Protein AF-A0A967WG46-F1 (afdb_monomer)

Radius of gyration: 22.19 Å; Cα contacts (8 Å, |Δi|>4): 226; chains: 1; bounding box: 50×37×57 Å

pLDDT: mean 77.71, std 12.83, range [31.06, 91.94]

Structure (mmCIF, N/CA/C/O backbone):
data_AF-A0A967WG46-F1
#
_entry.id   AF-A0A967WG46-F1
#
loop_
_atom_site.group_PDB
_atom_site.id
_atom_site.type_symbol
_atom_site.label_atom_id
_atom_site.label_alt_id
_atom_site.label_comp_id
_atom_site.label_asym_id
_atom_site.label_entity_id
_atom_site.label_seq_id
_atom_site.pdbx_PDB_ins_code
_atom_site.Cartn_x
_atom_site.Cartn_y
_atom_site.Cartn_z
_atom_site.occupancy
_atom_site.B_iso_or_equiv
_atom_site.auth_seq_id
_atom_site.auth_comp_id
_atom_site.auth_asym_id
_atom_site.auth_atom_id
_atom_site.pdbx_PDB_model_num
ATOM 1 N N . MET A 1 1 ? -34.207 -9.636 6.231 1.00 54.94 1 MET A N 1
ATOM 2 C CA . MET A 1 1 ? -34.612 -8.439 7.000 1.00 54.94 1 MET A CA 1
ATOM 3 C C . MET A 1 1 ? -34.513 -8.616 8.523 1.00 54.94 1 MET A C 1
ATOM 5 O O . MET A 1 1 ? -34.525 -7.607 9.200 1.00 54.94 1 MET A O 1
ATOM 9 N N . ALA A 1 2 ? -34.364 -9.830 9.085 1.00 65.62 2 ALA A N 1
ATOM 10 C CA . ALA A 1 2 ? -34.300 -10.024 10.549 1.00 65.62 2 ALA A CA 1
ATOM 11 C C . ALA A 1 2 ? -33.148 -9.261 11.241 1.00 65.62 2 ALA A C 1
ATOM 13 O O . ALA A 1 2 ? -33.369 -8.609 12.250 1.00 65.62 2 ALA A O 1
ATOM 14 N N . GLN A 1 3 ? -31.959 -9.240 10.628 1.00 69.81 3 GLN A N 1
ATOM 15 C CA . GLN A 1 3 ? -30.777 -8.577 11.194 1.00 69.81 3 GLN A CA 1
ATOM 16 C C . GLN A 1 3 ? -30.963 -7.071 11.452 1.00 69.81 3 GLN A C 1
ATOM 18 O O . GLN A 1 3 ? -30.444 -6.551 12.432 1.00 69.81 3 GLN A O 1
ATOM 23 N N . GLU A 1 4 ? -31.707 -6.371 10.593 1.00 76.75 4 GLU A N 1
ATOM 24 C CA . GLU A 1 4 ? -31.990 -4.940 10.760 1.00 76.75 4 GLU A CA 1
ATOM 25 C C . GLU A 1 4 ? -32.951 -4.692 11.932 1.00 76.75 4 GLU A C 1
ATOM 27 O O . GLU A 1 4 ? -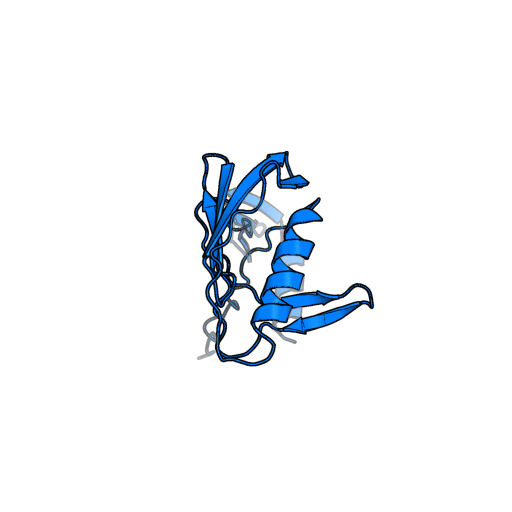32.725 -3.794 12.739 1.00 76.75 4 GLU A O 1
ATOM 32 N N . GLY A 1 5 ? -33.987 -5.528 12.068 1.00 78.25 5 GLY A N 1
ATOM 33 C CA . GLY A 1 5 ? -34.944 -5.443 13.173 1.00 78.25 5 GLY A CA 1
ATOM 34 C C . GLY A 1 5 ? -34.303 -5.737 14.529 1.00 78.25 5 GLY A C 1
ATOM 35 O O . GLY A 1 5 ? -34.511 -4.983 15.477 1.00 78.25 5 GLY A O 1
ATOM 36 N N . ASP A 1 6 ? -33.474 -6.779 14.601 1.00 80.25 6 ASP A N 1
ATOM 37 C CA . ASP A 1 6 ? -32.770 -7.168 15.827 1.00 80.25 6 ASP A CA 1
ATOM 38 C C . ASP A 1 6 ? -31.737 -6.108 16.246 1.00 80.25 6 ASP A C 1
ATOM 40 O O . ASP A 1 6 ? -31.612 -5.791 17.429 1.00 80.25 6 ASP A O 1
ATOM 44 N N . TYR A 1 7 ? -31.045 -5.498 15.277 1.00 78.44 7 TYR A N 1
ATOM 45 C CA . TYR A 1 7 ? -30.107 -4.399 15.517 1.00 78.44 7 TYR A CA 1
ATOM 46 C C . TYR A 1 7 ? -30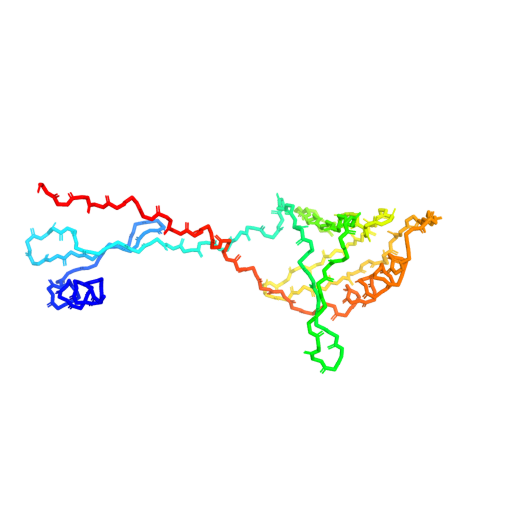.797 -3.155 16.089 1.00 78.44 7 TYR A C 1
ATOM 48 O O . TYR A 1 7 ? -30.339 -2.592 17.085 1.00 78.44 7 TYR A O 1
ATOM 56 N N . LEU A 1 8 ? -31.914 -2.732 15.489 1.00 83.31 8 LEU A N 1
ATOM 57 C CA . LEU A 1 8 ? -32.673 -1.571 15.960 1.00 83.31 8 LEU A CA 1
ATOM 58 C C . LEU A 1 8 ? -33.315 -1.828 17.331 1.00 83.31 8 LEU A C 1
ATOM 60 O O . LEU A 1 8 ? -33.334 -0.930 18.174 1.00 83.31 8 LEU A O 1
ATOM 64 N N . ALA A 1 9 ? -33.789 -3.052 17.582 1.00 81.19 9 ALA A N 1
ATOM 65 C CA . ALA A 1 9 ? -34.301 -3.454 18.889 1.00 81.19 9 ALA A CA 1
ATOM 66 C C . ALA A 1 9 ? -33.199 -3.404 19.959 1.00 81.19 9 ALA A C 1
ATOM 68 O O . ALA A 1 9 ? -33.402 -2.793 21.008 1.00 81.19 9 ALA A O 1
ATOM 69 N N . ALA A 1 10 ? -32.017 -3.953 19.669 1.00 80.44 10 ALA A N 1
ATOM 70 C CA . ALA A 1 10 ? -30.873 -3.907 20.576 1.00 80.44 10 ALA A CA 1
ATOM 71 C C . ALA A 1 10 ? -30.416 -2.463 20.858 1.00 80.44 10 ALA A C 1
ATOM 73 O O . ALA A 1 10 ? -30.224 -2.094 22.014 1.00 80.44 10 ALA A O 1
ATOM 74 N N . LEU A 1 11 ? -30.336 -1.602 19.838 1.00 82.44 11 LEU A N 1
ATOM 75 C CA . LEU A 1 11 ? -30.042 -0.175 20.026 1.00 82.44 11 LEU A CA 1
ATOM 76 C C . LEU A 1 11 ? -31.066 0.527 20.922 1.00 82.44 11 LEU A C 1
ATOM 78 O O . LEU A 1 11 ? -30.691 1.358 21.742 1.00 82.44 11 LEU A O 1
ATOM 82 N N . SER A 1 12 ? -32.352 0.196 20.788 1.00 82.44 12 SER A N 1
ATOM 83 C CA . SER A 1 12 ? -33.403 0.805 21.611 1.00 82.44 12 SER A CA 1
ATOM 84 C C . SER A 1 12 ? -33.325 0.412 23.091 1.00 82.44 12 SER A C 1
ATOM 86 O O . SER A 1 12 ? -33.782 1.167 23.946 1.00 82.44 12 SER A O 1
ATOM 88 N N . SER A 1 13 ? -32.724 -0.742 23.400 1.00 81.94 13 SER A N 1
ATOM 89 C CA . SER A 1 13 ? -32.488 -1.222 24.767 1.00 81.94 13 SER A CA 1
ATOM 90 C C . SER A 1 13 ? -31.128 -0.827 25.352 1.00 81.94 13 SER A C 1
ATOM 92 O O . SER A 1 13 ? -30.849 -1.171 26.499 1.00 81.94 13 SER A O 1
ATOM 94 N N . ALA A 1 14 ? -30.285 -0.125 24.589 1.00 84.31 14 ALA A N 1
ATOM 95 C CA . ALA A 1 14 ? -28.959 0.297 25.027 1.00 84.31 14 ALA A CA 1
ATOM 96 C C . ALA A 1 14 ? -29.043 1.265 26.217 1.00 84.31 14 ALA A C 1
ATOM 98 O O . ALA A 1 14 ? -29.689 2.310 26.133 1.00 84.31 14 ALA A O 1
ATOM 99 N N . ALA A 1 15 ? -28.364 0.928 27.313 1.00 83.69 15 ALA A N 1
ATOM 100 C CA . ALA A 1 15 ? -28.317 1.736 28.531 1.00 83.69 15 ALA A CA 1
ATOM 101 C C . ALA A 1 15 ? -26.896 2.211 28.869 1.00 83.69 15 ALA A C 1
ATOM 103 O O . ALA A 1 15 ? -26.726 3.345 29.321 1.00 83.69 15 ALA A O 1
ATOM 104 N N . SER A 1 16 ? -25.879 1.384 28.620 1.00 82.12 16 SER A N 1
ATOM 105 C CA . SER A 1 16 ? -24.465 1.716 28.831 1.00 82.12 16 SER A CA 1
ATOM 106 C C . SER A 1 16 ? -23.592 1.242 27.672 1.00 82.12 16 SER A C 1
ATOM 108 O O . SER A 1 16 ? -23.977 0.382 26.879 1.00 82.12 16 SER A O 1
ATOM 110 N N . TYR A 1 17 ? -22.404 1.838 27.566 1.00 81.38 17 TYR A N 1
ATOM 111 C CA . TYR A 1 17 ? -21.359 1.395 26.653 1.00 81.38 17 TYR A CA 1
ATOM 112 C C . TYR A 1 17 ? -20.033 1.243 27.400 1.00 81.38 17 TYR A C 1
ATOM 114 O O . TYR A 1 17 ? -19.716 2.026 28.299 1.00 81.38 17 TYR A O 1
ATOM 122 N N . LEU A 1 18 ? -19.251 0.249 26.995 1.00 82.38 18 LEU A N 1
ATOM 123 C CA . LEU A 1 18 ? -17.911 -0.041 27.489 1.00 82.38 18 LEU A CA 1
ATOM 124 C C . LEU A 1 18 ? -16.957 -0.109 26.299 1.00 82.38 18 LEU A C 1
ATOM 126 O O . LEU A 1 18 ? -17.241 -0.751 25.289 1.00 82.38 18 LEU A O 1
ATOM 130 N N . VAL A 1 19 ? -15.820 0.570 26.419 1.00 80.44 19 VAL A N 1
ATOM 131 C CA . VAL A 1 19 ? -14.737 0.503 25.433 1.00 80.44 19 VAL A CA 1
ATOM 132 C C . VAL A 1 19 ? -13.603 -0.296 26.057 1.00 80.44 19 VAL A C 1
ATOM 134 O O . VAL A 1 19 ? -13.022 0.137 27.053 1.00 80.44 19 VAL A O 1
ATOM 137 N N . ALA A 1 20 ? -13.303 -1.458 25.484 1.00 72.75 20 ALA A N 1
ATOM 138 C CA . ALA A 1 20 ? -12.253 -2.357 25.946 1.00 72.75 20 ALA A CA 1
ATOM 139 C C . ALA A 1 20 ? -11.294 -2.661 24.792 1.00 72.75 20 ALA A C 1
ATOM 141 O O . ALA A 1 20 ? -11.672 -3.381 23.875 1.00 72.75 20 ALA A O 1
ATOM 142 N N . GLU A 1 21 ? -10.078 -2.103 24.857 1.00 67.88 21 GLU A N 1
ATOM 143 C CA . GLU A 1 21 ? -8.971 -2.196 23.880 1.00 67.88 21 GLU A CA 1
ATOM 144 C C . GLU A 1 21 ? -9.381 -2.018 22.406 1.00 67.88 21 GLU A C 1
ATOM 146 O O . GLU A 1 21 ? -9.167 -0.945 21.848 1.00 67.88 21 GLU A O 1
ATOM 151 N N . ASP A 1 22 ? -9.995 -3.036 21.801 1.00 75.06 22 ASP A N 1
ATOM 152 C CA . ASP A 1 22 ? -10.409 -3.090 20.398 1.00 75.06 22 ASP A CA 1
ATOM 153 C C . ASP A 1 22 ? -11.908 -3.340 20.195 1.00 75.06 22 ASP A C 1
ATOM 155 O O . ASP A 1 22 ? -12.346 -3.489 19.060 1.00 75.06 22 ASP A O 1
ATOM 159 N N . ASN A 1 23 ? -12.715 -3.382 21.256 1.00 78.38 23 ASN A N 1
ATOM 160 C CA . ASN A 1 23 ? -14.152 -3.616 21.169 1.00 78.38 23 ASN A CA 1
ATOM 161 C C . ASN A 1 23 ? -14.958 -2.507 21.859 1.00 78.38 23 ASN A C 1
ATOM 163 O O . ASN A 1 23 ? -14.641 -2.066 22.964 1.00 78.38 23 ASN A O 1
ATOM 167 N N . LEU A 1 24 ? -16.039 -2.088 21.206 1.00 79.75 24 LEU A N 1
ATOM 168 C CA . LEU A 1 24 ? -17.118 -1.305 21.794 1.00 79.75 24 LEU A CA 1
ATOM 169 C C . LEU A 1 24 ? -18.259 -2.267 22.126 1.00 79.75 24 LEU A C 1
ATOM 171 O O . LEU A 1 24 ? -18.891 -2.822 21.228 1.00 79.75 24 LEU A O 1
ATOM 175 N N . GLN A 1 25 ? -18.518 -2.455 23.411 1.00 85.06 25 GLN A N 1
ATOM 176 C CA . GLN A 1 25 ? -19.636 -3.234 23.929 1.00 85.06 25 GLN A CA 1
ATOM 177 C C . GLN A 1 25 ? -20.763 -2.281 24.321 1.00 85.06 25 GLN A C 1
ATOM 179 O O . GLN A 1 25 ? -20.525 -1.242 24.937 1.00 85.06 25 GLN A O 1
ATOM 184 N N . ILE A 1 26 ? -21.992 -2.626 23.959 1.00 84.94 26 ILE A N 1
ATOM 185 C CA . ILE A 1 26 ? -23.207 -1.944 24.401 1.00 84.94 26 ILE A CA 1
ATOM 186 C C . ILE A 1 26 ? -23.995 -2.925 25.256 1.00 84.94 26 ILE A C 1
ATOM 188 O O . ILE A 1 26 ? -24.216 -4.071 24.853 1.00 84.94 26 ILE A O 1
ATOM 192 N N . GLU A 1 27 ? -24.436 -2.453 26.414 1.00 86.25 27 GLU A N 1
ATOM 193 C CA . GLU A 1 27 ? -25.175 -3.233 27.398 1.00 86.25 27 GLU A CA 1
ATOM 194 C C . GLU A 1 27 ? -26.592 -2.682 27.591 1.00 86.25 27 GLU A C 1
ATOM 196 O O . GLU A 1 27 ? -26.859 -1.491 27.391 1.00 86.25 27 GLU A O 1
ATOM 201 N N . ASP A 1 28 ? -27.505 -3.561 27.997 1.00 82.94 28 ASP A N 1
ATOM 202 C CA . ASP A 1 28 ? -28.834 -3.179 28.463 1.00 82.94 28 ASP A CA 1
ATOM 203 C C . ASP A 1 28 ? -28.821 -2.685 29.922 1.00 82.94 28 ASP A C 1
ATOM 205 O O . ASP A 1 28 ? -27.816 -2.744 30.631 1.00 82.94 28 ASP A O 1
ATOM 209 N N . ALA A 1 29 ? -29.969 -2.206 30.409 1.00 81.31 29 ALA A N 1
ATOM 210 C CA . ALA A 1 29 ? -30.115 -1.727 31.789 1.00 81.31 29 ALA A CA 1
ATOM 211 C C . ALA A 1 29 ? -29.877 -2.814 32.864 1.00 81.31 29 ALA A C 1
ATOM 213 O O . ALA A 1 29 ? -29.773 -2.491 34.048 1.00 81.31 29 ALA A O 1
ATOM 214 N N . GLY A 1 30 ? -29.821 -4.090 32.470 1.00 80.69 30 GLY A N 1
ATOM 215 C CA . GLY A 1 30 ? -29.490 -5.232 33.318 1.00 80.69 30 GLY A CA 1
ATOM 216 C C . GLY A 1 30 ? -28.008 -5.616 33.292 1.00 80.69 30 GLY A C 1
ATOM 217 O O . GLY A 1 30 ? -27.642 -6.587 33.954 1.00 80.69 30 GLY A O 1
ATOM 218 N N . GLY A 1 31 ? -27.165 -4.885 32.554 1.00 75.88 31 GLY A N 1
ATOM 219 C CA . GLY A 1 31 ? -25.742 -5.191 32.388 1.00 75.88 31 GLY A CA 1
ATOM 220 C C . GLY A 1 31 ? -25.479 -6.368 31.448 1.00 75.88 31 GLY A C 1
ATOM 221 O O . GLY A 1 31 ? -24.427 -7.000 31.531 1.00 75.88 31 GLY A O 1
ATOM 222 N N . LYS A 1 32 ? -26.437 -6.727 30.585 1.00 78.81 32 LYS A N 1
ATOM 223 C CA . LYS A 1 32 ? -26.245 -7.765 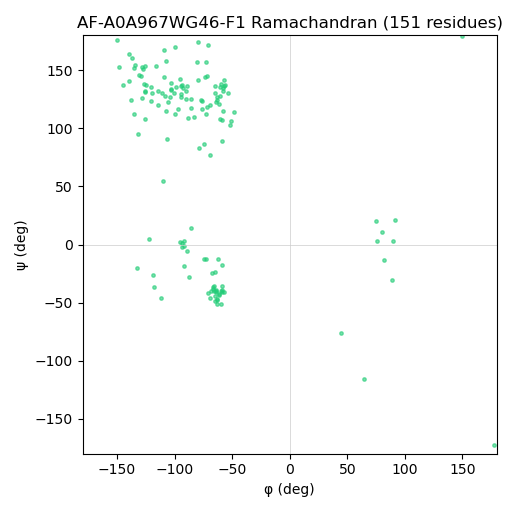29.570 1.00 78.81 32 LYS A CA 1
ATOM 224 C C . LYS A 1 32 ? -25.726 -7.138 28.282 1.00 78.81 32 LYS A C 1
ATOM 226 O O . LYS A 1 32 ? -26.316 -6.195 27.769 1.00 78.81 32 LYS A O 1
ATOM 231 N N . GLU A 1 33 ? -24.683 -7.732 27.714 1.00 82.12 33 GLU A N 1
ATOM 232 C CA . GLU A 1 33 ? -24.160 -7.371 26.397 1.00 82.12 33 GLU A CA 1
ATOM 233 C C .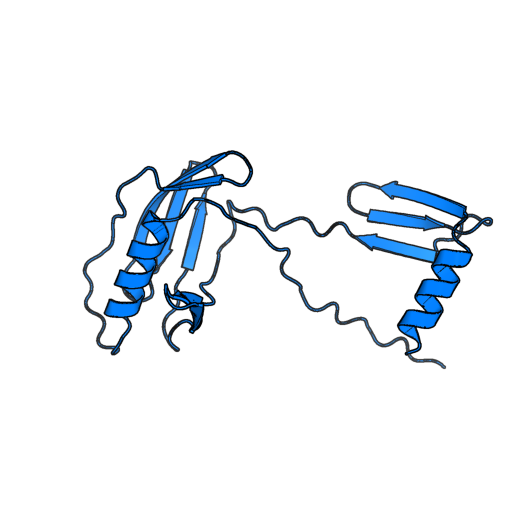 GLU A 1 33 ? -25.196 -7.651 25.292 1.00 82.12 33 GLU A C 1
ATOM 235 O O . GLU A 1 33 ? -25.681 -8.779 25.138 1.00 82.12 33 GLU A O 1
ATOM 240 N N . ILE A 1 34 ? -25.545 -6.612 24.531 1.00 85.19 34 ILE A N 1
ATOM 241 C CA . ILE A 1 34 ? -26.547 -6.665 23.455 1.00 85.19 34 ILE A CA 1
ATOM 242 C C . ILE A 1 34 ? -25.972 -6.315 22.079 1.00 85.19 34 ILE A C 1
ATOM 244 O O . ILE A 1 34 ? -26.497 -6.790 21.073 1.00 85.19 34 ILE A O 1
ATOM 248 N N . LEU A 1 35 ? -24.892 -5.526 22.011 1.00 81.62 35 LEU A N 1
ATOM 249 C CA . LEU A 1 35 ? -24.137 -5.272 20.778 1.00 81.62 35 LEU A CA 1
ATOM 250 C C . LEU A 1 35 ? -22.640 -5.260 21.077 1.00 81.62 35 LEU A C 1
ATOM 252 O O . LEU A 1 35 ? -22.205 -4.680 22.068 1.00 81.62 35 LEU A O 1
ATOM 256 N N . VAL A 1 36 ? -21.854 -5.837 20.171 1.00 82.62 36 VAL A N 1
ATOM 257 C CA . VAL A 1 36 ? -20.392 -5.764 20.197 1.00 82.62 36 VAL A CA 1
ATOM 258 C C . VAL A 1 36 ? -19.914 -5.303 18.836 1.00 82.62 36 VAL A C 1
ATOM 260 O O . VAL A 1 36 ? -20.251 -5.899 17.812 1.00 82.62 36 VAL A O 1
ATOM 263 N N . PHE A 1 37 ? -19.117 -4.247 18.827 1.00 77.81 37 PHE A N 1
ATOM 264 C CA . PHE A 1 37 ? -18.410 -3.772 17.652 1.00 77.81 37 PHE A CA 1
ATOM 265 C C . PHE A 1 37 ? -16.929 -4.015 17.865 1.00 77.81 37 PHE A C 1
ATOM 267 O O . PHE A 1 37 ? -16.386 -3.604 18.884 1.00 77.81 37 PHE A O 1
ATOM 274 N N . SER A 1 38 ? -16.268 -4.623 16.889 1.00 78.19 38 SER A N 1
ATOM 275 C CA . SER A 1 38 ? -14.812 -4.691 16.868 1.00 78.19 38 SER A CA 1
ATOM 276 C C . SER A 1 38 ? -14.263 -3.545 16.036 1.00 78.19 38 SER A C 1
ATOM 278 O O . SER A 1 38 ? -14.697 -3.317 14.903 1.00 78.19 38 SER A O 1
ATOM 280 N N . ALA A 1 39 ? -13.307 -2.819 16.603 1.00 69.94 39 ALA A N 1
ATOM 281 C CA . ALA A 1 39 ? -12.520 -1.825 15.911 1.00 69.94 39 ALA A CA 1
ATOM 282 C C . ALA A 1 39 ? -11.813 -2.515 14.747 1.00 69.94 39 ALA A C 1
ATOM 284 O O . ALA A 1 39 ? -10.962 -3.389 14.919 1.00 69.94 39 ALA A O 1
ATOM 285 N N . LEU A 1 40 ? -12.182 -2.122 13.532 1.00 65.88 40 LEU A N 1
ATOM 286 C CA . LEU A 1 40 ? -11.473 -2.552 12.345 1.00 65.88 40 LEU A CA 1
ATOM 287 C C . LEU A 1 40 ? -10.155 -1.782 12.294 1.00 65.88 40 LEU A C 1
ATOM 289 O O . LEU A 1 40 ? -10.077 -0.710 11.694 1.00 65.88 40 LEU A O 1
ATOM 293 N N . LYS A 1 41 ? -9.127 -2.304 12.966 1.00 62.84 41 LYS A N 1
ATOM 294 C CA . LYS A 1 41 ? -7.781 -1.755 12.835 1.00 62.84 41 LYS A CA 1
ATOM 295 C C . LYS A 1 41 ? -7.349 -1.883 11.372 1.00 62.84 41 LYS A C 1
ATOM 297 O O . LYS A 1 41 ? -7.457 -2.976 10.803 1.00 62.84 41 LYS A O 1
ATOM 302 N N . PRO A 1 42 ? -6.886 -0.792 10.744 1.00 65.31 42 PRO A N 1
ATOM 303 C CA . PRO A 1 42 ? -6.259 -0.896 9.442 1.00 65.31 42 PRO A CA 1
ATOM 304 C C . PRO A 1 42 ? -5.078 -1.860 9.544 1.00 65.31 42 PRO A C 1
ATOM 306 O O . PRO A 1 42 ? -4.371 -1.868 10.554 1.00 65.31 42 PRO A O 1
ATOM 309 N N . ALA A 1 43 ? -4.867 -2.678 8.511 1.00 71.75 43 ALA A N 1
ATOM 310 C CA . ALA A 1 43 ? -3.652 -3.477 8.453 1.00 71.75 43 ALA A CA 1
ATOM 311 C C . ALA A 1 43 ? -2.441 -2.528 8.512 1.00 71.75 43 ALA A C 1
ATOM 313 O O . ALA A 1 43 ? -2.480 -1.475 7.857 1.00 71.75 43 ALA A O 1
ATOM 314 N N . PRO A 1 44 ? -1.400 -2.857 9.301 1.00 76.25 44 PRO A N 1
ATOM 315 C CA . PRO A 1 44 ? -0.198 -2.043 9.340 1.00 76.25 44 PRO A CA 1
ATOM 316 C C . PRO A 1 44 ? 0.371 -1.955 7.925 1.00 76.25 44 PRO A C 1
ATOM 318 O O . PRO A 1 44 ? 0.403 -2.947 7.197 1.00 76.25 44 PRO A O 1
ATOM 321 N N . LEU A 1 45 ? 0.760 -0.754 7.505 1.00 80.62 45 LEU A N 1
ATOM 322 C CA . LEU A 1 45 ? 1.340 -0.562 6.180 1.00 80.62 45 LEU A CA 1
ATOM 323 C C . LEU A 1 45 ? 2.659 -1.340 6.067 1.00 80.62 45 LEU A C 1
ATOM 325 O O . LEU A 1 45 ? 2.821 -2.137 5.142 1.00 80.62 45 LEU A O 1
ATOM 329 N N . ALA A 1 46 ? 3.546 -1.125 7.044 1.00 85.06 46 ALA A N 1
ATOM 330 C CA . ALA A 1 46 ? 4.812 -1.826 7.175 1.00 85.06 46 ALA A CA 1
ATOM 331 C C . ALA A 1 46 ? 4.612 -3.269 7.669 1.00 85.06 46 ALA A C 1
ATOM 333 O O . ALA A 1 46 ? 3.720 -3.547 8.473 1.00 85.06 46 ALA A O 1
ATOM 334 N N . GLY A 1 47 ? 5.433 -4.193 7.171 1.00 80.44 47 GLY A N 1
ATOM 335 C CA . GLY A 1 47 ? 5.375 -5.618 7.510 1.00 80.44 47 GLY A CA 1
ATOM 336 C C . GLY A 1 47 ? 4.228 -6.390 6.847 1.00 80.44 47 GLY A C 1
ATOM 337 O O . GLY A 1 47 ? 4.084 -7.589 7.086 1.00 80.44 47 GLY A O 1
ATOM 338 N N . THR A 1 48 ? 3.431 -5.736 5.997 1.00 83.75 48 THR A N 1
ATOM 339 C CA . THR A 1 48 ? 2.347 -6.371 5.238 1.00 83.75 48 THR A CA 1
ATOM 340 C C . THR A 1 48 ? 2.767 -6.594 3.788 1.00 83.75 48 THR A C 1
ATOM 342 O O . THR A 1 48 ? 3.277 -5.689 3.128 1.00 83.75 48 THR A O 1
ATOM 345 N N . LEU A 1 49 ? 2.513 -7.805 3.282 1.00 85.06 49 LEU A N 1
ATOM 346 C CA . LEU A 1 49 ? 2.629 -8.124 1.862 1.00 85.06 49 LEU A CA 1
ATOM 347 C C . LEU A 1 49 ? 1.344 -7.697 1.146 1.00 85.06 49 LEU A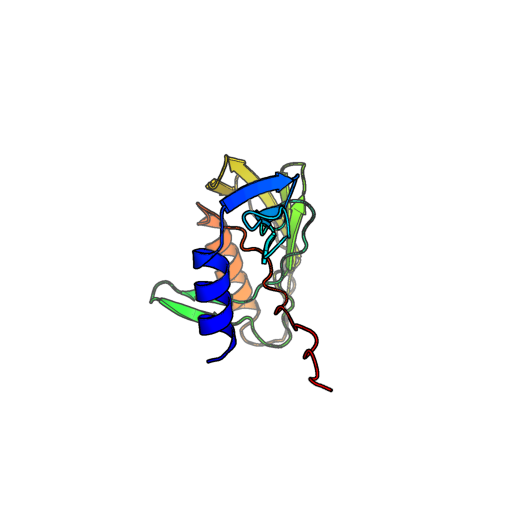 C 1
ATOM 349 O O . LEU A 1 49 ? 0.289 -8.312 1.320 1.00 85.06 49 LEU A O 1
ATOM 353 N N . TRP A 1 50 ? 1.434 -6.652 0.334 1.00 87.00 50 TRP A N 1
ATOM 354 C CA . TRP A 1 50 ? 0.319 -6.137 -0.451 1.00 87.00 50 TRP A CA 1
ATOM 355 C C . TRP A 1 50 ? 0.339 -6.738 -1.853 1.00 87.00 50 TRP A C 1
ATOM 357 O O . TRP A 1 50 ? 1.342 -6.656 -2.556 1.00 87.00 50 TRP A O 1
ATOM 367 N N . GLY A 1 51 ? -0.780 -7.328 -2.269 1.00 86.06 51 GLY A N 1
ATOM 368 C CA . GLY A 1 51 ? -0.992 -7.770 -3.647 1.00 86.06 51 GLY A CA 1
ATOM 369 C C . GLY A 1 51 ? -1.696 -6.692 -4.465 1.00 86.06 51 GLY A C 1
ATOM 370 O O . GLY A 1 51 ? -2.660 -6.077 -4.000 1.00 86.06 51 GLY A O 1
ATOM 371 N N . PHE A 1 52 ? -1.243 -6.468 -5.693 1.00 83.44 52 PHE A N 1
ATOM 372 C CA . PHE A 1 52 ? -1.875 -5.520 -6.603 1.00 83.44 52 PHE A CA 1
ATOM 373 C C . PHE A 1 52 ? -3.218 -6.055 -7.110 1.00 83.44 52 PHE A C 1
ATOM 375 O O . PHE A 1 52 ? -3.284 -7.073 -7.796 1.00 83.44 52 PHE A O 1
ATOM 382 N N . ALA A 1 53 ? -4.303 -5.349 -6.801 1.00 81.56 53 ALA A N 1
ATOM 383 C CA . ALA A 1 53 ? -5.629 -5.682 -7.322 1.00 81.56 53 ALA A CA 1
ATOM 384 C C . ALA A 1 53 ? -5.909 -5.020 -8.685 1.00 81.56 53 ALA A C 1
ATOM 386 O O . ALA A 1 53 ? -6.682 -5.538 -9.495 1.00 81.56 53 ALA A O 1
ATOM 387 N N . GLY A 1 54 ? -5.289 -3.868 -8.936 1.00 82.12 54 GLY A N 1
ATOM 388 C CA . GLY A 1 54 ? -5.545 -3.035 -10.099 1.00 82.12 54 GLY A CA 1
ATOM 389 C C . GLY A 1 54 ? -5.320 -1.559 -9.798 1.00 82.12 54 GLY A C 1
ATOM 390 O O . GLY A 1 54 ? -5.001 -1.176 -8.672 1.00 82.12 54 GLY A O 1
ATOM 391 N N . PHE A 1 55 ? -5.525 -0.731 -10.810 1.00 79.94 55 PHE A N 1
ATOM 392 C CA . PHE A 1 55 ? -5.396 0.717 -10.737 1.00 79.94 55 PHE A CA 1
ATOM 393 C C . PHE A 1 55 ? -6.521 1.377 -11.526 1.00 79.94 55 PHE A C 1
ATOM 395 O O . PHE A 1 55 ? -7.207 0.741 -12.324 1.00 79.94 55 PHE A O 1
ATOM 402 N N . VAL A 1 56 ? -6.725 2.663 -11.287 1.00 80.31 56 VAL A N 1
ATOM 403 C CA . VAL A 1 56 ? -7.650 3.478 -12.069 1.00 80.31 56 VAL A CA 1
ATOM 404 C C . VAL A 1 56 ? -6.801 4.361 -12.967 1.00 80.31 56 VAL A C 1
ATOM 406 O O . VAL A 1 56 ? -5.931 5.075 -12.473 1.00 80.31 56 VAL A O 1
ATOM 409 N N . ASP A 1 57 ? -7.007 4.272 -14.279 1.00 71.75 57 ASP A N 1
ATOM 410 C CA . ASP A 1 57 ? -6.276 5.112 -15.224 1.00 71.75 57 ASP A CA 1
ATOM 411 C C . ASP A 1 57 ? -6.734 6.581 -15.161 1.00 71.75 57 ASP A C 1
ATOM 413 O O . ASP A 1 57 ? -7.727 6.926 -14.516 1.00 71.75 57 ASP A O 1
ATOM 417 N N . ALA A 1 58 ? -6.019 7.469 -15.857 1.00 69.69 58 ALA A N 1
ATOM 418 C CA . ALA A 1 58 ? -6.331 8.901 -15.887 1.00 69.69 58 ALA A CA 1
ATOM 419 C C . ALA A 1 58 ? -7.746 9.224 -16.419 1.00 69.69 58 ALA A C 1
ATOM 421 O O . ALA A 1 58 ? -8.250 10.321 -16.187 1.00 69.69 58 ALA A O 1
ATOM 422 N N . ASN A 1 59 ? -8.398 8.281 -17.110 1.00 75.75 59 ASN A N 1
ATOM 423 C CA . ASN A 1 59 ? -9.765 8.424 -17.613 1.00 75.75 59 ASN A CA 1
ATOM 424 C C . ASN A 1 59 ? -10.819 7.899 -16.622 1.00 75.75 59 ASN A C 1
ATOM 426 O O . ASN A 1 59 ? -12.007 7.886 -16.946 1.00 75.75 59 ASN A O 1
ATOM 430 N N . GLY A 1 60 ? -10.413 7.449 -15.432 1.00 75.00 60 GLY A N 1
ATOM 431 C CA . GLY A 1 60 ? -11.311 6.858 -14.442 1.00 75.00 60 GLY A CA 1
ATOM 432 C C . GLY A 1 60 ? -11.659 5.395 -14.724 1.00 75.00 60 GLY A C 1
ATOM 433 O O . GLY A 1 60 ? -12.562 4.852 -14.086 1.00 75.00 60 GLY A O 1
ATOM 434 N N . THR A 1 61 ? -10.972 4.736 -15.661 1.00 78.50 61 THR A N 1
ATOM 435 C CA . THR A 1 61 ? -11.234 3.330 -15.983 1.00 78.50 61 THR A CA 1
ATOM 436 C C . THR A 1 61 ? -10.437 2.442 -15.041 1.00 78.50 61 THR A C 1
ATOM 438 O O . THR A 1 61 ? -9.206 2.460 -15.044 1.00 78.50 61 THR A O 1
ATOM 441 N N . ALA A 1 62 ? -11.137 1.643 -14.235 1.00 79.38 62 ALA A N 1
ATOM 442 C CA . ALA A 1 62 ? -10.502 0.633 -13.401 1.00 79.38 62 ALA A CA 1
ATOM 443 C C . ALA A 1 62 ? -9.946 -0.494 -14.282 1.00 79.38 62 ALA A C 1
ATOM 445 O O . ALA A 1 62 ? -10.693 -1.166 -14.997 1.00 79.38 62 ALA A O 1
ATOM 446 N N . ARG A 1 63 ? -8.636 -0.712 -14.209 1.00 77.31 63 ARG A N 1
ATOM 447 C CA . ARG A 1 63 ? -7.941 -1.839 -14.822 1.00 77.31 63 ARG A CA 1
ATOM 448 C C . ARG A 1 63 ? -7.505 -2.806 -13.735 1.00 77.31 63 ARG A C 1
ATOM 450 O O . ARG A 1 63 ? -6.883 -2.412 -12.752 1.00 77.31 63 ARG A O 1
ATOM 457 N N . SER A 1 64 ? -7.852 -4.074 -13.906 1.00 79.25 64 SER A N 1
ATOM 458 C CA . SER A 1 64 ? -7.387 -5.143 -13.024 1.00 79.25 64 SER A CA 1
ATOM 459 C C . SER A 1 64 ? -5.977 -5.583 -13.399 1.00 79.25 64 SER A C 1
ATOM 461 O O . SER A 1 64 ? -5.563 -5.433 -14.548 1.00 79.25 64 SER A O 1
ATOM 463 N N . ALA A 1 65 ? -5.272 -6.172 -12.434 1.00 77.69 65 ALA A N 1
ATOM 464 C CA . ALA A 1 65 ? -4.007 -6.847 -12.694 1.00 77.69 65 ALA A CA 1
ATOM 465 C C . ALA A 1 65 ? -4.175 -7.939 -13.769 1.00 77.69 65 ALA A C 1
ATOM 467 O O . ALA A 1 65 ? -5.149 -8.700 -13.751 1.00 77.69 65 ALA A O 1
ATOM 468 N N . LEU A 1 66 ? -3.223 -8.029 -14.699 1.00 77.31 66 LEU A N 1
ATOM 469 C CA . LEU A 1 66 ? -3.183 -9.075 -15.718 1.00 77.31 66 LEU A CA 1
ATOM 470 C C . LEU A 1 66 ? -3.084 -10.467 -15.075 1.00 77.31 66 LEU A C 1
ATOM 472 O O . LEU A 1 66 ? -2.283 -10.712 -14.169 1.00 77.31 66 LEU A O 1
ATOM 476 N N . ALA A 1 67 ? -3.879 -11.411 -15.587 1.00 67.12 67 ALA A N 1
ATOM 477 C CA . ALA A 1 67 ? -3.857 -12.793 -15.125 1.00 67.12 67 ALA A CA 1
ATOM 478 C C . ALA A 1 67 ? -2.485 -13.430 -15.406 1.00 67.12 67 ALA A C 1
ATOM 480 O O . ALA A 1 67 ? -2.005 -13.407 -16.538 1.00 67.12 67 ALA A O 1
ATOM 481 N N . GLY A 1 68 ? -1.862 -14.003 -14.374 1.00 67.44 68 GLY A N 1
ATOM 482 C CA . GLY A 1 68 ? -0.510 -14.563 -14.459 1.00 67.44 68 GLY A CA 1
ATOM 483 C C . GLY A 1 68 ? 0.613 -13.573 -14.134 1.00 67.44 68 GLY A C 1
ATOM 484 O O . GLY A 1 68 ? 1.775 -13.957 -14.214 1.00 67.44 68 GLY A O 1
ATOM 485 N N . THR A 1 69 ? 0.285 -12.335 -13.744 1.00 74.00 69 THR A N 1
ATOM 486 C CA . THR A 1 69 ? 1.236 -11.415 -13.105 1.00 74.00 69 THR A CA 1
ATOM 487 C C . THR A 1 69 ? 0.957 -11.335 -11.615 1.00 74.00 69 THR A C 1
ATOM 489 O O . THR A 1 69 ? -0.174 -11.074 -11.207 1.00 74.00 69 THR A O 1
ATOM 492 N N . GLU A 1 70 ? 1.983 -11.562 -10.801 1.00 80.25 70 GLU A N 1
ATOM 493 C CA . GLU A 1 70 ? 1.903 -11.375 -9.356 1.00 80.25 70 GLU A CA 1
ATOM 494 C C . GLU A 1 70 ? 2.684 -10.114 -9.001 1.00 80.25 70 GLU A C 1
ATOM 496 O O . GLU A 1 70 ? 3.900 -10.144 -8.822 1.00 80.25 70 GLU A O 1
ATOM 501 N N . ILE A 1 71 ? 1.979 -8.980 -8.991 1.00 86.88 71 ILE A N 1
ATOM 502 C CA . ILE A 1 71 ? 2.557 -7.719 -8.535 1.00 86.88 71 ILE A CA 1
ATOM 503 C C . ILE A 1 71 ? 2.388 -7.644 -7.023 1.00 86.88 71 ILE A C 1
ATOM 505 O O . ILE A 1 71 ? 1.270 -7.743 -6.503 1.00 86.88 71 ILE A O 1
ATOM 509 N N . THR A 1 72 ? 3.501 -7.445 -6.331 1.00 89.19 72 THR A N 1
ATOM 510 C CA . THR A 1 72 ? 3.562 -7.378 -4.874 1.00 89.19 72 THR A CA 1
ATOM 511 C C . THR A 1 72 ? 4.272 -6.116 -4.423 1.00 89.19 72 THR A C 1
ATOM 513 O O . THR A 1 72 ? 5.147 -5.613 -5.120 1.00 89.19 72 THR A O 1
ATOM 516 N N . ALA A 1 73 ? 3.905 -5.625 -3.244 1.00 89.19 73 ALA A N 1
ATOM 517 C CA . ALA A 1 73 ? 4.530 -4.491 -2.584 1.00 89.19 73 ALA A CA 1
ATOM 518 C C . ALA A 1 73 ? 4.685 -4.793 -1.091 1.00 89.19 73 ALA A C 1
ATOM 520 O O . ALA A 1 73 ? 3.711 -5.109 -0.407 1.00 89.19 73 ALA A O 1
ATOM 521 N N . THR A 1 74 ? 5.908 -4.694 -0.585 1.00 90.44 74 THR A N 1
ATOM 522 C CA . THR A 1 74 ? 6.236 -4.837 0.835 1.00 90.44 74 THR A CA 1
ATOM 523 C C . THR A 1 74 ? 6.880 -3.551 1.311 1.00 90.44 74 THR A C 1
ATOM 525 O O . THR A 1 74 ? 7.887 -3.121 0.754 1.00 90.44 74 THR A O 1
ATOM 528 N N . PHE A 1 75 ? 6.296 -2.960 2.345 1.00 89.56 75 PHE A N 1
ATOM 529 C CA . PHE A 1 75 ? 6.837 -1.796 3.033 1.00 89.56 75 PHE A CA 1
ATOM 530 C C . PHE A 1 75 ? 7.514 -2.287 4.314 1.00 89.56 75 PHE A C 1
ATOM 532 O O . PHE A 1 75 ? 6.908 -3.064 5.056 1.00 89.56 75 PHE A O 1
ATOM 539 N N . ASP A 1 76 ? 8.748 -1.879 4.581 1.00 87.69 76 ASP A N 1
ATOM 540 C CA . ASP A 1 76 ? 9.424 -2.176 5.848 1.00 87.69 76 ASP A CA 1
ATOM 541 C C . ASP A 1 76 ? 9.363 -0.991 6.826 1.00 87.69 76 ASP A C 1
ATOM 543 O O . ASP A 1 76 ? 8.940 0.110 6.473 1.00 87.69 76 ASP A O 1
ATOM 547 N N . GLU A 1 77 ? 9.754 -1.218 8.080 1.00 84.56 77 GLU A N 1
ATOM 548 C CA . GLU A 1 77 ? 9.800 -0.165 9.109 1.00 84.56 77 GLU A CA 1
ATOM 549 C C . GLU A 1 77 ? 10.984 0.803 8.928 1.00 84.56 77 GLU A C 1
ATOM 551 O O . GLU A 1 77 ? 11.021 1.858 9.559 1.00 84.56 77 GLU A O 1
ATOM 556 N N . GLU A 1 78 ? 11.944 0.462 8.066 1.00 83.94 78 GLU A N 1
ATOM 557 C CA . GLU A 1 78 ? 13.154 1.242 7.788 1.00 83.94 78 GLU A CA 1
ATOM 558 C C . GLU A 1 78 ? 12.946 2.269 6.657 1.00 83.94 78 GLU A C 1
ATOM 560 O O . GLU A 1 78 ? 13.829 3.091 6.407 1.00 83.94 78 GLU A O 1
ATOM 565 N N . GLY A 1 79 ? 11.777 2.266 6.005 1.00 87.25 79 GLY A N 1
ATOM 566 C CA . GLY A 1 79 ? 11.430 3.188 4.921 1.00 87.25 79 GLY A CA 1
ATOM 567 C C . GLY A 1 79 ? 11.774 2.669 3.523 1.00 87.25 79 GLY A C 1
ATOM 568 O O . GLY A 1 79 ? 11.896 3.459 2.588 1.00 87.25 79 GLY A O 1
ATOM 569 N N . ASN A 1 80 ? 11.924 1.358 3.335 1.00 90.06 80 ASN A N 1
ATOM 570 C CA . ASN A 1 80 ? 12.101 0.733 2.027 1.00 90.06 80 ASN A CA 1
ATOM 571 C C . ASN A 1 80 ? 10.814 0.054 1.546 1.00 90.06 80 ASN A C 1
ATOM 573 O O . ASN A 1 80 ? 10.081 -0.602 2.289 1.00 90.06 80 ASN A O 1
ATOM 577 N N . LEU A 1 81 ? 10.556 0.220 0.253 1.00 90.88 81 LEU A N 1
ATOM 578 C CA . LEU A 1 81 ? 9.487 -0.427 -0.488 1.00 90.88 81 LEU A CA 1
ATOM 579 C C . LEU A 1 81 ? 10.128 -1.362 -1.511 1.00 90.88 81 LEU A C 1
ATOM 581 O O . LEU A 1 81 ? 10.852 -0.915 -2.399 1.00 90.88 81 LEU A O 1
ATO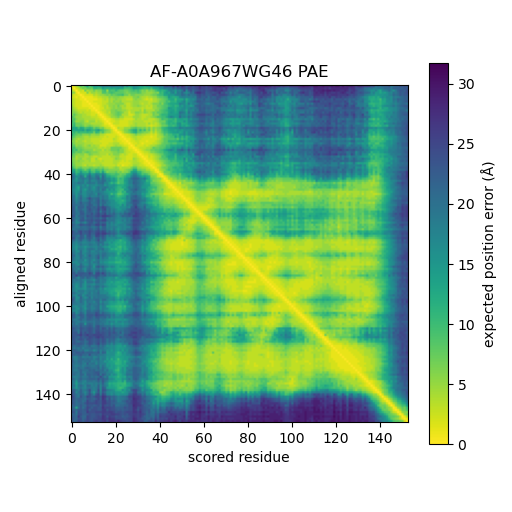M 585 N N . ALA A 1 82 ? 9.837 -2.653 -1.416 1.00 91.25 82 ALA A N 1
ATOM 586 C CA . ALA A 1 82 ? 10.326 -3.652 -2.357 1.00 91.25 82 ALA A CA 1
ATOM 587 C C . ALA A 1 82 ? 9.216 -4.610 -2.779 1.00 91.25 82 ALA A C 1
ATOM 589 O O . ALA A 1 82 ? 8.277 -4.878 -2.026 1.00 91.25 82 ALA A O 1
ATOM 590 N N . GLY A 1 83 ? 9.328 -5.155 -3.983 1.00 90.12 83 GLY A N 1
ATOM 591 C CA . GLY A 1 83 ? 8.325 -6.075 -4.492 1.00 90.12 83 GLY A CA 1
ATOM 592 C C . GLY A 1 83 ? 8.592 -6.550 -5.908 1.00 90.12 83 GLY A C 1
ATOM 593 O O . GLY A 1 83 ? 9.644 -6.281 -6.493 1.00 90.12 83 GLY A O 1
ATOM 594 N N . SER A 1 84 ? 7.617 -7.264 -6.463 1.00 89.25 84 SER A N 1
ATOM 595 C CA . SER A 1 84 ? 7.618 -7.647 -7.872 1.00 89.25 84 SER A CA 1
ATOM 596 C C . SER A 1 84 ? 6.656 -6.766 -8.660 1.00 89.25 84 SER A C 1
ATOM 598 O O . SER A 1 84 ? 5.518 -6.573 -8.250 1.00 89.25 84 SER A O 1
ATOM 600 N N . SER A 1 85 ? 7.091 -6.267 -9.816 1.00 83.69 85 SER A N 1
ATOM 601 C CA . SER A 1 85 ? 6.253 -5.592 -10.817 1.00 83.69 85 SER A CA 1
ATOM 602 C C . SER A 1 85 ? 5.593 -6.594 -11.779 1.00 83.69 85 SER A C 1
ATOM 604 O O . SER A 1 85 ? 5.063 -6.217 -12.823 1.00 83.69 85 SER A O 1
ATOM 606 N N . GLY A 1 86 ? 5.604 -7.890 -11.443 1.00 81.94 86 GLY A N 1
ATOM 607 C CA . GLY A 1 86 ? 5.027 -8.978 -12.232 1.00 81.94 86 GLY A CA 1
ATOM 608 C C . GLY A 1 86 ? 5.998 -9.576 -13.251 1.00 81.94 86 GLY A C 1
ATOM 609 O O . GLY A 1 86 ? 5.915 -10.771 -13.526 1.00 81.94 86 GLY A O 1
ATOM 610 N N . CYS A 1 87 ? 6.935 -8.779 -13.771 1.00 82.94 87 CYS A N 1
ATOM 611 C CA . CYS A 1 87 ? 8.058 -9.263 -14.580 1.00 82.94 87 CYS A CA 1
ATOM 612 C C . CYS A 1 87 ? 9.401 -9.098 -13.872 1.00 82.94 87 CYS A C 1
ATOM 614 O O . CYS A 1 87 ? 10.221 -10.016 -13.841 1.00 82.94 87 CYS A O 1
ATOM 616 N N . ASN A 1 88 ? 9.615 -7.917 -13.299 1.00 86.81 88 ASN A N 1
ATOM 617 C CA . ASN A 1 88 ? 10.849 -7.560 -12.633 1.00 86.81 88 ASN A CA 1
ATOM 618 C C . ASN A 1 88 ? 10.647 -7.474 -11.131 1.00 86.81 88 ASN A C 1
ATOM 620 O O . ASN A 1 88 ? 9.528 -7.464 -10.615 1.00 86.81 88 ASN A O 1
ATOM 624 N N . ASN A 1 89 ? 11.765 -7.411 -10.424 1.00 89.00 89 ASN A N 1
ATOM 625 C CA . ASN A 1 89 ? 11.757 -6.957 -9.047 1.00 89.00 89 ASN A CA 1
ATOM 626 C C . ASN A 1 89 ? 12.097 -5.477 -9.037 1.00 89.00 89 ASN A C 1
ATOM 628 O O . ASN A 1 89 ? 12.931 -5.025 -9.831 1.00 89.00 89 ASN A O 1
ATOM 632 N N . TYR A 1 90 ? 11.448 -4.744 -8.146 1.00 90.94 90 TYR A N 1
ATOM 633 C CA . TYR A 1 90 ? 11.701 -3.334 -7.936 1.00 90.94 90 TYR A CA 1
ATOM 634 C C . TYR A 1 90 ? 11.954 -3.053 -6.456 1.00 90.94 90 TYR A C 1
ATOM 636 O O . TYR A 1 90 ? 11.487 -3.766 -5.564 1.00 90.94 90 TYR A O 1
ATOM 644 N N . SER A 1 91 ? 12.721 -2.003 -6.210 1.00 91.31 91 SER A N 1
ATOM 645 C CA . SER A 1 91 ? 13.039 -1.501 -4.882 1.00 91.31 91 SER A CA 1
ATOM 646 C C . SER A 1 91 ? 13.136 0.016 -4.923 1.00 91.31 91 SER A C 1
ATOM 648 O O . SER A 1 91 ? 13.730 0.577 -5.845 1.00 91.31 91 SER A O 1
ATOM 650 N N . THR A 1 92 ? 12.576 0.672 -3.920 1.00 91.94 92 THR A N 1
ATOM 651 C CA . THR A 1 92 ? 12.641 2.117 -3.720 1.00 91.94 92 THR A CA 1
ATOM 652 C C . THR A 1 92 ? 12.588 2.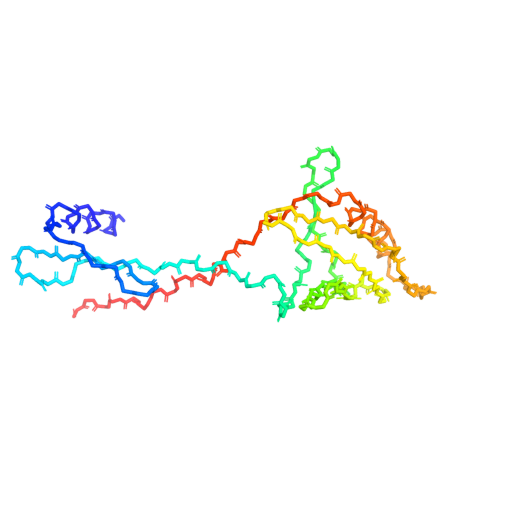441 -2.227 1.00 91.94 92 THR A C 1
ATOM 654 O O . THR A 1 92 ? 12.429 1.547 -1.394 1.00 91.94 92 THR A O 1
ATOM 657 N N . THR A 1 93 ? 12.717 3.715 -1.878 1.00 91.31 93 THR A N 1
ATOM 658 C CA . THR A 1 93 ? 12.490 4.210 -0.520 1.00 91.31 93 THR A CA 1
ATOM 659 C C . THR A 1 93 ? 11.220 5.044 -0.466 1.00 91.31 93 THR A C 1
ATOM 661 O O . THR A 1 93 ? 10.871 5.754 -1.413 1.00 91.31 93 THR A O 1
ATOM 664 N N . TYR A 1 94 ? 10.510 4.939 0.650 1.00 89.94 94 TYR A N 1
ATOM 665 C CA . TYR A 1 94 ? 9.247 5.612 0.893 1.00 89.94 94 TYR A CA 1
ATOM 666 C C . TYR A 1 94 ? 9.281 6.306 2.255 1.00 89.94 94 TYR A C 1
ATOM 668 O O . TYR A 1 94 ? 9.883 5.822 3.211 1.00 89.94 94 TYR A O 1
ATOM 676 N N . GLU A 1 95 ? 8.607 7.443 2.345 1.00 87.31 95 GLU A N 1
ATOM 677 C CA . GLU A 1 95 ? 8.395 8.171 3.588 1.00 87.31 95 GLU A CA 1
ATOM 678 C C . GLU A 1 95 ? 6.899 8.298 3.843 1.00 87.31 95 GLU A C 1
ATOM 680 O O . GLU A 1 95 ? 6.116 8.619 2.943 1.00 87.31 95 GLU A O 1
ATOM 685 N N . VAL A 1 96 ? 6.497 8.050 5.089 1.00 86.94 96 VAL A N 1
ATOM 686 C CA . VAL A 1 96 ? 5.107 8.174 5.527 1.00 86.94 96 VAL A CA 1
ATOM 687 C C . VAL A 1 96 ? 5.005 9.199 6.638 1.00 86.94 96 VAL A C 1
ATOM 689 O O . VAL A 1 96 ? 5.724 9.143 7.633 1.00 86.94 96 VAL A O 1
ATOM 692 N N . SER A 1 97 ? 4.065 10.124 6.470 1.00 81.56 97 SER A N 1
ATOM 693 C CA . SER A 1 97 ? 3.719 11.133 7.464 1.00 81.56 97 SER A CA 1
ATOM 694 C C . SER A 1 97 ? 2.201 11.175 7.625 1.00 81.56 97 SER A C 1
ATOM 696 O O . SER A 1 97 ? 1.485 11.807 6.844 1.00 81.56 97 SER A O 1
ATOM 698 N N . GLY A 1 98 ? 1.698 10.439 8.621 1.00 81.00 98 GLY A N 1
ATOM 699 C CA . GLY A 1 98 ? 0.261 10.228 8.816 1.00 81.00 98 GLY A CA 1
ATOM 700 C C . GLY A 1 98 ? -0.353 9.453 7.648 1.00 81.00 98 GLY A C 1
ATOM 701 O O . GLY A 1 98 ? 0.028 8.308 7.406 1.00 81.00 98 GLY A O 1
ATOM 702 N N . ASP A 1 99 ? -1.264 10.101 6.917 1.00 81.19 99 ASP A N 1
ATOM 703 C CA . ASP A 1 99 ? -1.963 9.547 5.743 1.00 81.19 99 ASP A CA 1
ATOM 704 C C . ASP A 1 99 ? -1.272 9.893 4.407 1.00 81.19 99 ASP A C 1
ATOM 706 O O . ASP A 1 99 ? -1.718 9.492 3.327 1.00 81.19 99 ASP A O 1
ATOM 710 N N . GLN A 1 100 ? -0.186 10.671 4.459 1.00 83.94 100 GLN A N 1
ATOM 711 C CA . GLN A 1 100 ? 0.609 11.019 3.285 1.00 83.94 100 GLN A CA 1
ATOM 712 C C . GLN A 1 100 ? 1.747 10.022 3.112 1.00 83.94 100 GLN A C 1
ATOM 714 O O . GLN A 1 100 ? 2.449 9.690 4.068 1.00 83.94 100 GLN A O 1
ATOM 719 N N . MET A 1 101 ? 1.922 9.573 1.874 1.00 86.75 101 MET A N 1
ATOM 720 C CA . MET A 1 101 ? 3.020 8.714 1.454 1.00 86.75 101 MET A CA 1
ATOM 721 C C . MET A 1 101 ? 3.716 9.384 0.283 1.00 86.75 101 MET A C 1
ATOM 723 O O . MET A 1 101 ? 3.051 9.768 -0.678 1.00 86.75 101 MET A O 1
ATOM 727 N N . THR A 1 102 ? 5.038 9.465 0.362 1.00 87.88 102 THR A N 1
ATOM 728 C CA . THR A 1 102 ? 5.892 9.991 -0.701 1.00 87.88 102 THR A CA 1
ATOM 729 C C . THR A 1 102 ? 6.968 8.965 -1.019 1.00 87.88 102 THR A C 1
ATOM 731 O O . THR A 1 102 ? 7.540 8.358 -0.115 1.00 87.88 102 THR A O 1
ATOM 734 N N . ILE A 1 103 ? 7.262 8.771 -2.301 1.00 88.88 103 ILE A N 1
ATOM 735 C CA . ILE A 1 103 ? 8.413 7.978 -2.735 1.00 88.88 103 ILE A CA 1
ATOM 736 C C . ILE A 1 103 ? 9.619 8.916 -2.818 1.00 88.88 103 ILE A C 1
ATOM 738 O O . ILE A 1 103 ? 9.669 9.798 -3.674 1.00 88.88 103 ILE A O 1
ATOM 742 N N . SER A 1 104 ? 10.563 8.762 -1.889 1.00 80.75 104 SER A N 1
ATOM 743 C CA . SER A 1 104 ? 11.712 9.670 -1.741 1.00 80.75 104 SER A CA 1
ATOM 744 C C . SER A 1 104 ? 12.937 9.213 -2.541 1.00 80.75 104 SER A C 1
ATOM 746 O O . SER A 1 104 ? 13.845 10.008 -2.789 1.00 80.75 104 SER A O 1
ATOM 748 N N . GLY A 1 105 ? 12.979 7.940 -2.947 1.00 81.50 105 GLY A N 1
ATOM 749 C CA . GLY A 1 105 ? 14.098 7.334 -3.668 1.00 81.50 105 GLY A CA 1
ATOM 750 C C . GLY A 1 105 ? 13.814 7.071 -5.148 1.00 81.50 105 GLY A C 1
ATOM 751 O O . GLY A 1 105 ? 12.657 6.936 -5.549 1.00 81.50 105 GLY A O 1
ATOM 752 N N . PRO A 1 106 ? 14.866 6.956 -5.982 1.00 83.50 106 PRO A N 1
ATOM 753 C CA . PRO A 1 106 ? 14.708 6.462 -7.341 1.00 83.50 106 PRO A CA 1
ATOM 754 C C . PRO A 1 106 ? 14.244 5.004 -7.308 1.00 83.50 106 PRO A C 1
ATOM 756 O O . PRO A 1 106 ? 14.787 4.181 -6.567 1.00 83.50 106 PRO A 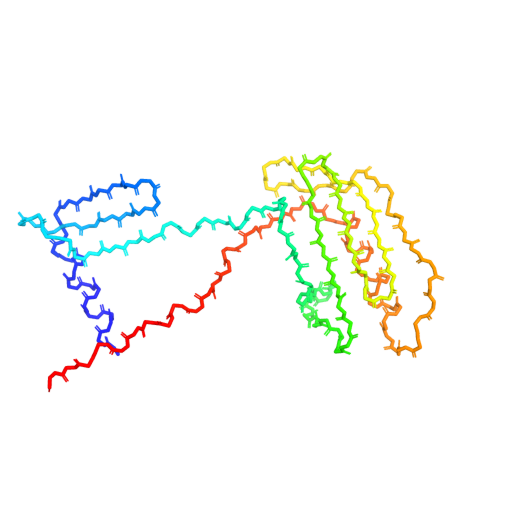O 1
ATOM 759 N N . ILE A 1 107 ? 13.270 4.674 -8.151 1.00 86.88 107 ILE A N 1
ATOM 760 C CA . ILE A 1 107 ? 12.820 3.297 -8.320 1.00 86.88 107 ILE A CA 1
ATOM 761 C C . ILE A 1 107 ? 13.895 2.533 -9.096 1.00 86.88 107 ILE A C 1
ATOM 763 O O . ILE A 1 107 ? 14.134 2.785 -10.278 1.00 86.88 107 ILE A O 1
ATOM 767 N N . ALA A 1 108 ? 14.544 1.581 -8.433 1.00 87.38 108 ALA A N 1
ATOM 768 C CA . ALA A 1 108 ? 15.417 0.621 -9.088 1.00 87.38 108 ALA A CA 1
ATOM 769 C C . ALA A 1 108 ? 14.589 -0.600 -9.492 1.00 87.38 108 ALA A C 1
ATOM 771 O O . ALA A 1 108 ? 13.946 -1.209 -8.642 1.00 87.38 108 ALA A O 1
ATOM 772 N N . SER A 1 109 ? 14.622 -0.977 -10.769 1.00 87.31 109 SER A N 1
ATOM 773 C CA . SER A 1 109 ? 14.016 -2.212 -11.268 1.00 87.31 109 SER A CA 1
ATOM 774 C C . SER A 1 109 ? 15.031 -3.053 -12.037 1.00 87.31 109 SER A C 1
ATOM 776 O O . SER A 1 109 ? 16.018 -2.548 -12.583 1.00 87.31 109 SER A O 1
ATOM 778 N N . THR A 1 110 ? 14.813 -4.367 -12.072 1.00 84.88 110 THR A N 1
ATOM 779 C CA . THR A 1 110 ? 15.551 -5.240 -12.992 1.00 84.88 110 THR A CA 1
ATOM 780 C C . THR A 1 110 ? 15.064 -5.032 -14.432 1.00 84.88 110 THR A C 1
ATOM 782 O O . THR A 1 110 ? 13.952 -4.573 -14.650 1.00 84.88 110 THR A O 1
ATOM 785 N N . MET A 1 111 ? 15.892 -5.361 -15.431 1.00 78.12 111 MET A N 1
ATOM 786 C CA . MET A 1 111 ? 15.530 -5.279 -16.859 1.00 78.12 111 MET A CA 1
ATOM 787 C C . MET A 1 111 ? 15.389 -6.677 -17.480 1.00 78.12 111 MET A C 1
ATOM 789 O O . MET A 1 111 ? 16.070 -7.021 -18.448 1.00 78.12 111 MET A O 1
ATOM 793 N N . MET A 1 112 ? 14.549 -7.526 -16.892 1.00 78.62 112 MET A N 1
ATOM 794 C CA . MET A 1 112 ? 14.137 -8.789 -17.502 1.00 78.62 112 MET A CA 1
ATOM 795 C C . MET A 1 112 ? 13.044 -8.526 -18.534 1.00 78.62 112 MET A C 1
ATOM 797 O O . MET A 1 112 ? 12.160 -7.697 -18.333 1.00 78.62 112 MET A O 1
ATOM 801 N N . MET A 1 113 ? 13.108 -9.252 -19.650 1.00 73.62 113 MET A N 1
ATOM 802 C CA . MET A 1 113 ? 12.062 -9.220 -20.663 1.00 73.62 113 MET A CA 1
ATOM 803 C C . MET A 1 113 ? 11.119 -10.398 -20.453 1.00 73.62 113 MET A C 1
ATOM 805 O O . MET A 1 113 ? 11.527 -11.553 -20.600 1.00 73.62 113 MET A O 1
ATOM 809 N N . CYS A 1 114 ? 9.856 -10.108 -20.152 1.00 80.81 114 CYS A N 1
ATOM 810 C CA . CYS A 1 114 ? 8.834 -11.138 -20.040 1.00 80.81 114 CYS A CA 1
ATOM 811 C C . CYS A 1 114 ? 8.153 -11.397 -21.388 1.00 80.81 114 CYS A C 1
ATOM 813 O O . CYS A 1 114 ? 7.798 -10.452 -22.091 1.00 80.81 114 CYS A O 1
ATOM 815 N N . PRO A 1 115 ? 7.930 -12.672 -21.756 1.00 74.38 115 PRO A N 1
ATOM 816 C CA . PRO A 1 115 ? 7.308 -13.035 -23.029 1.00 74.38 115 PRO A CA 1
ATOM 817 C C . PRO A 1 115 ? 5.802 -12.733 -23.071 1.00 74.38 115 PRO A C 1
ATOM 819 O O . PRO A 1 115 ? 5.191 -12.797 -24.135 1.00 74.38 115 PRO A O 1
ATOM 822 N N . THR A 1 116 ? 5.191 -12.440 -21.922 1.00 78.19 116 THR A N 1
ATOM 823 C CA . THR A 1 116 ? 3.752 -12.217 -21.797 1.00 78.19 116 THR A CA 1
ATOM 824 C C . THR A 1 116 ? 3.365 -10.831 -22.335 1.00 78.19 116 THR A C 1
ATOM 826 O O . THR A 1 116 ? 3.868 -9.821 -21.833 1.00 78.19 116 THR A O 1
ATOM 829 N N . PRO A 1 117 ? 2.445 -10.746 -23.315 1.00 77.62 117 PRO A N 1
ATOM 830 C CA . PRO A 1 117 ? 1.967 -9.472 -23.846 1.00 77.62 117 PRO A CA 1
ATOM 831 C C . PRO A 1 117 ? 1.323 -8.606 -22.755 1.00 77.62 117 PRO A C 1
ATOM 833 O O . PRO A 1 117 ? 0.567 -9.114 -21.930 1.00 77.62 117 PRO A O 1
ATOM 836 N N . GLY A 1 118 ? 1.608 -7.302 -22.757 1.00 79.38 118 GLY A N 1
ATOM 837 C CA . GLY A 1 118 ? 1.014 -6.325 -21.833 1.00 79.38 118 GLY A CA 1
ATOM 838 C C . GLY A 1 118 ? 1.653 -6.251 -20.440 1.00 79.38 118 GLY A C 1
ATOM 839 O O . GLY A 1 118 ? 1.428 -5.275 -19.734 1.00 79.38 118 GLY A O 1
ATOM 840 N N . VAL A 1 119 ? 2.498 -7.211 -20.042 1.00 82.00 119 VAL A N 1
ATOM 841 C CA . VAL A 1 119 ? 3.147 -7.188 -18.713 1.00 82.00 119 VAL A CA 1
ATOM 842 C C . VAL A 1 119 ? 4.159 -6.052 -18.592 1.00 82.00 119 VAL A C 1
ATOM 844 O O . VAL A 1 119 ? 4.193 -5.379 -17.571 1.00 82.00 119 VAL A O 1
ATOM 847 N N . MET A 1 120 ? 4.934 -5.798 -19.649 1.00 83.06 120 MET A N 1
ATOM 848 C CA . MET A 1 120 ? 5.883 -4.678 -19.684 1.00 83.06 120 MET A CA 1
ATOM 849 C C . MET A 1 120 ? 5.171 -3.313 -19.642 1.00 83.06 120 MET A C 1
ATOM 851 O O . MET A 1 120 ? 5.670 -2.378 -19.025 1.00 83.06 120 MET A O 1
ATOM 855 N N . GLU A 1 121 ? 4.000 -3.190 -20.280 1.00 83.69 121 GLU A N 1
ATOM 856 C CA . GLU A 1 121 ? 3.182 -1.968 -20.215 1.00 83.69 121 GLU A CA 1
ATOM 857 C C . GLU A 1 121 ? 2.595 -1.775 -18.816 1.00 83.69 121 GLU A C 1
ATOM 859 O O . GLU A 1 121 ? 2.720 -0.691 -18.255 1.00 83.69 121 GLU A O 1
ATOM 864 N N . GLN A 1 122 ? 2.029 -2.832 -18.222 1.00 82.38 122 GLN A N 1
ATOM 865 C CA . GLN A 1 122 ? 1.507 -2.789 -16.855 1.00 82.38 122 GLN A CA 1
ATOM 866 C C . GLN A 1 122 ? 2.604 -2.436 -15.846 1.00 82.38 122 GLN A C 1
ATOM 868 O O . GLN A 1 122 ? 2.355 -1.664 -14.927 1.00 82.38 122 GLN A O 1
ATOM 873 N N . GLU A 1 123 ? 3.811 -2.977 -16.013 1.00 85.69 123 GLU A N 1
ATOM 874 C CA . GLU A 1 123 ? 4.966 -2.605 -15.201 1.00 85.69 123 GLU A CA 1
ATOM 875 C C . GLU A 1 123 ? 5.280 -1.111 -15.326 1.00 85.69 123 GLU A C 1
ATOM 877 O O . GLU A 1 123 ? 5.402 -0.432 -14.310 1.00 85.69 123 GLU A O 1
ATOM 882 N N . ALA A 1 124 ? 5.398 -0.586 -16.548 1.00 83.88 124 ALA A N 1
ATOM 883 C CA . ALA A 1 124 ? 5.715 0.823 -16.760 1.00 83.88 124 ALA A CA 1
ATOM 884 C C . ALA A 1 124 ? 4.633 1.746 -16.177 1.00 83.88 124 ALA A C 1
ATOM 886 O O . ALA A 1 124 ? 4.956 2.732 -15.515 1.00 83.88 124 ALA A O 1
ATOM 887 N N . GLU A 1 125 ? 3.356 1.406 -16.372 1.00 83.81 125 GLU A N 1
ATOM 888 C CA . GLU A 1 125 ? 2.221 2.131 -15.789 1.00 83.81 125 GLU A CA 1
ATOM 889 C C . GLU A 1 125 ? 2.233 2.051 -14.253 1.00 83.81 125 GLU A C 1
ATOM 891 O O . GLU A 1 125 ? 2.003 3.058 -13.584 1.00 83.81 125 GLU A O 1
ATOM 896 N N . TYR A 1 126 ? 2.553 0.886 -13.682 1.00 84.06 126 TYR A N 1
ATOM 897 C CA . TYR A 1 126 ? 2.652 0.683 -12.236 1.00 84.06 126 TYR A CA 1
ATOM 898 C C . TYR A 1 126 ? 3.786 1.503 -11.607 1.00 84.06 126 TYR A C 1
ATOM 900 O O . TYR A 1 126 ? 3.559 2.202 -10.618 1.00 84.06 126 TYR A O 1
ATOM 908 N N . LEU A 1 127 ? 4.991 1.463 -12.185 1.00 85.44 127 LEU A N 1
ATOM 909 C CA . LEU A 1 127 ? 6.136 2.227 -11.682 1.00 85.44 127 LEU A CA 1
ATOM 910 C C . LEU A 1 127 ? 5.910 3.739 -11.826 1.00 85.44 127 LEU A C 1
ATOM 912 O O . LEU A 1 127 ? 6.187 4.482 -10.889 1.00 85.44 127 LEU A O 1
ATOM 916 N N . ALA A 1 128 ? 5.327 4.192 -12.940 1.00 84.94 128 ALA A N 1
ATOM 917 C CA . ALA A 1 128 ? 4.959 5.598 -13.115 1.00 84.94 128 ALA A CA 1
ATOM 918 C C . ALA A 1 128 ? 3.882 6.043 -12.111 1.00 84.94 128 ALA A C 1
ATOM 920 O O . ALA A 1 128 ? 3.947 7.148 -11.575 1.00 84.94 128 ALA A O 1
ATOM 921 N N . ALA A 1 129 ? 2.900 5.184 -11.815 1.00 83.69 129 ALA A N 1
ATOM 922 C CA . ALA A 1 129 ? 1.887 5.478 -10.807 1.00 83.69 129 ALA A CA 1
ATOM 923 C C . ALA A 1 129 ? 2.499 5.599 -9.404 1.00 83.69 129 ALA A C 1
ATOM 925 O O . ALA A 1 129 ? 2.126 6.517 -8.671 1.00 83.69 129 ALA A O 1
ATOM 926 N N . LEU A 1 130 ? 3.463 4.736 -9.053 1.00 84.38 130 LEU A N 1
ATOM 927 C CA . LEU A 1 130 ? 4.188 4.798 -7.778 1.00 84.38 130 LEU A CA 1
ATOM 928 C C . LEU A 1 130 ? 4.884 6.151 -7.564 1.00 84.38 130 LEU A C 1
ATOM 930 O O . LEU A 1 130 ? 4.810 6.695 -6.466 1.00 84.38 130 LEU A O 1
ATOM 934 N N . GLU A 1 131 ? 5.491 6.733 -8.600 1.00 82.88 131 GLU A N 1
ATOM 935 C CA . GLU A 1 131 ? 6.139 8.056 -8.513 1.00 82.88 131 GLU A CA 1
ATOM 936 C C . GLU A 1 131 ? 5.153 9.199 -8.224 1.00 82.88 131 GLU A C 1
ATOM 938 O O . GLU A 1 131 ? 5.537 10.240 -7.696 1.00 82.88 131 GLU A O 1
ATOM 943 N N . THR A 1 132 ? 3.872 9.012 -8.547 1.00 82.44 132 THR A N 1
ATOM 944 C CA . THR A 1 132 ? 2.818 10.019 -8.332 1.00 82.44 132 THR A CA 1
ATOM 945 C C . THR A 1 132 ? 2.051 9.839 -7.021 1.00 82.44 132 THR A C 1
ATOM 947 O O . THR A 1 132 ? 1.110 10.590 -6.741 1.00 82.44 132 THR A O 1
ATOM 950 N N . VAL A 1 133 ? 2.430 8.850 -6.205 1.00 84.19 133 VAL A N 1
ATOM 951 C CA . VAL A 1 133 ? 1.773 8.592 -4.921 1.00 84.19 133 VAL A CA 1
ATOM 952 C C . VAL A 1 133 ? 1.989 9.775 -3.982 1.00 84.19 133 VAL A C 1
ATOM 954 O O . VAL A 1 133 ? 3.097 10.271 -3.804 1.00 84.19 133 VAL A O 1
ATOM 957 N N . SER A 1 134 ? 0.883 10.227 -3.394 1.00 81.25 134 SER A N 1
ATOM 958 C CA . SER A 1 134 ? 0.835 11.359 -2.458 1.00 81.25 134 SER A CA 1
ATOM 959 C C . SER A 1 134 ? 0.028 11.056 -1.195 1.00 81.25 134 SER A C 1
ATOM 961 O O . SER A 1 134 ? 0.187 11.711 -0.167 1.00 81.25 134 SER A O 1
ATOM 963 N N . SER A 1 135 ? -0.851 10.056 -1.244 1.00 82.75 135 SER A N 1
ATOM 964 C CA . SER A 1 135 ? -1.671 9.635 -0.112 1.00 82.75 135 SER A CA 1
ATOM 965 C C . SER A 1 135 ? -1.939 8.142 -0.184 1.00 82.75 135 SER A C 1
ATOM 967 O O . SER A 1 135 ? -1.951 7.553 -1.269 1.00 82.75 135 SER A O 1
ATOM 969 N N . TYR A 1 136 ? -2.162 7.532 0.975 1.00 82.38 136 TYR A N 1
ATOM 970 C CA . TYR A 1 136 ? -2.573 6.140 1.073 1.00 82.38 136 TYR A CA 1
ATOM 971 C C . TYR A 1 136 ? -3.723 6.002 2.068 1.00 82.38 136 TYR A C 1
ATOM 973 O O . TYR A 1 136 ? -3.890 6.805 2.982 1.00 82.38 136 TYR A O 1
ATOM 981 N N . VAL A 1 137 ? -4.530 4.960 1.884 1.00 79.44 137 VAL A N 1
ATOM 982 C CA . VAL A 1 137 ? -5.557 4.571 2.848 1.00 79.44 137 VAL A CA 1
ATOM 983 C C . VAL A 1 137 ? -5.500 3.064 3.033 1.00 79.44 137 VAL A C 1
ATOM 985 O O . VAL A 1 137 ? -5.817 2.295 2.124 1.00 79.44 137 VAL A O 1
ATOM 988 N N . SER A 1 138 ? -5.092 2.620 4.218 1.00 72.88 138 SER A N 1
ATOM 989 C CA . SER A 1 138 ? -5.208 1.215 4.586 1.00 72.88 138 SER A CA 1
ATOM 990 C C . SER A 1 138 ? -6.666 0.938 4.937 1.00 72.88 138 SER A C 1
ATOM 992 O O . SER A 1 138 ? -7.248 1.510 5.859 1.00 72.88 138 SER A O 1
ATOM 994 N N . ARG A 1 139 ? -7.302 0.067 4.153 1.00 67.38 139 ARG A N 1
ATOM 995 C CA . ARG A 1 139 ? -8.622 -0.453 4.506 1.00 67.38 139 ARG A CA 1
ATOM 996 C C . ARG A 1 139 ? -8.420 -1.770 5.243 1.00 67.38 139 ARG A C 1
ATOM 998 O O . ARG A 1 139 ? -7.608 -2.583 4.798 1.00 67.38 139 ARG A O 1
ATOM 1005 N N . PRO A 1 140 ? -9.143 -2.009 6.346 1.00 60.78 140 PRO A N 1
ATOM 1006 C CA . PRO A 1 140 ? -9.176 -3.330 6.948 1.00 60.78 140 PRO A CA 1
ATOM 1007 C C . PRO A 1 140 ? -9.588 -4.326 5.864 1.00 60.78 140 PRO A C 1
ATOM 1009 O O . PRO A 1 140 ? -10.564 -4.091 5.141 1.00 60.78 140 PRO A O 1
ATOM 1012 N N . SER A 1 141 ? -8.826 -5.413 5.723 1.00 56.88 141 SER A N 1
ATOM 1013 C CA . SER A 1 141 ? -9.240 -6.521 4.870 1.00 56.88 141 SER A CA 1
ATOM 1014 C C . SER A 1 141 ? -10.575 -6.991 5.419 1.00 56.88 141 SER A C 1
ATOM 1016 O O . SER A 1 141 ? -10.639 -7.556 6.514 1.00 56.88 141 SER A O 1
ATOM 1018 N N . SER A 1 142 ? -11.660 -6.691 4.702 1.00 50.03 142 SER A N 1
ATOM 1019 C CA . SER A 1 142 ? -12.971 -7.232 5.012 1.00 50.03 142 SER A CA 1
ATOM 1020 C C . SER A 1 142 ? -12.908 -8.719 4.689 1.00 50.03 142 SER A C 1
ATOM 1022 O O . SER A 1 142 ? -13.387 -9.177 3.649 1.00 50.03 142 SER A O 1
ATOM 1024 N N . SER A 1 143 ? -12.273 -9.481 5.576 1.00 43.00 143 SER A N 1
ATOM 1025 C CA . SER A 1 143 ? -12.543 -10.895 5.736 1.00 43.00 143 SER A CA 1
ATOM 1026 C C . SER A 1 143 ? -14.048 -10.940 5.888 1.00 43.00 143 SER A C 1
ATOM 1028 O O . SER A 1 143 ? -14.576 -10.413 6.866 1.00 43.00 143 SER A O 1
ATOM 1030 N N . ARG A 1 144 ? -14.754 -11.399 4.847 1.00 42.91 144 ARG A N 1
ATOM 1031 C CA . ARG A 1 144 ? -16.215 -11.473 4.863 1.00 42.91 144 ARG A CA 1
ATOM 1032 C C . ARG A 1 144 ? -16.574 -12.139 6.182 1.00 42.91 144 ARG A C 1
ATOM 1034 O O . ARG A 1 144 ? -16.204 -13.299 6.365 1.00 42.91 144 ARG A O 1
ATOM 1041 N N . CYS A 1 145 ? -17.224 -11.406 7.087 1.00 35.06 145 CYS A N 1
ATOM 1042 C CA . CYS A 1 145 ? -17.776 -11.962 8.313 1.00 35.06 145 CYS A CA 1
ATOM 1043 C C . CYS A 1 145 ? -18.771 -13.044 7.895 1.00 35.06 145 CYS A C 1
ATOM 1045 O O . CYS A 1 145 ? -19.945 -12.783 7.647 1.00 35.06 145 CYS A O 1
ATOM 1047 N N . SER A 1 146 ? -18.266 -14.262 7.742 1.00 38.56 146 SER A N 1
ATOM 1048 C CA . SER A 1 146 ? -19.052 -15.460 7.537 1.00 38.56 146 SER A CA 1
ATOM 1049 C C . SER A 1 146 ? -19.546 -15.824 8.924 1.00 38.56 146 SER A C 1
ATOM 1051 O O . SER A 1 146 ? -18.902 -16.580 9.645 1.00 38.56 146 SER A O 1
ATOM 1053 N N . MET A 1 147 ? -20.635 -15.183 9.350 1.00 40.00 147 MET A N 1
ATOM 1054 C CA . MET A 1 147 ? -21.304 -15.555 10.590 1.00 40.00 147 MET A CA 1
ATOM 1055 C C . MET A 1 147 ? -21.718 -17.028 10.495 1.00 40.00 147 MET A C 1
ATOM 1057 O O . MET A 1 147 ? -22.324 -17.424 9.491 1.00 40.00 147 MET A O 1
ATOM 1061 N N . PRO A 1 148 ? -21.439 -17.853 11.519 1.00 38.97 148 PRO A N 1
ATOM 1062 C CA . PRO A 1 148 ? -22.073 -19.150 11.619 1.00 38.97 148 PRO A CA 1
ATOM 1063 C C . PRO A 1 148 ? -23.577 -18.909 11.738 1.00 38.97 148 PRO A C 1
ATOM 1065 O O . PRO A 1 148 ? -24.058 -18.204 12.623 1.00 38.97 148 PRO A O 1
ATOM 1068 N N . ARG A 1 149 ? -24.317 -19.472 10.787 1.00 33.56 149 ARG A N 1
ATOM 1069 C CA . ARG A 1 149 ? -25.775 -19.529 10.779 1.00 33.56 149 ARG A CA 1
ATOM 1070 C C . ARG A 1 149 ? -26.242 -20.113 12.116 1.00 33.56 149 ARG A C 1
ATOM 1072 O O . ARG A 1 149 ? -26.157 -21.324 12.315 1.00 33.56 149 ARG A O 1
ATOM 1079 N N . ALA A 1 150 ? -26.729 -19.263 13.019 1.00 39.97 150 ALA A N 1
ATOM 1080 C CA . ALA A 1 150 ? -27.476 -19.709 14.184 1.00 39.97 150 ALA A CA 1
ATOM 1081 C C . ALA A 1 150 ? -28.711 -20.456 13.664 1.00 39.97 150 ALA A C 1
ATOM 1083 O O . ALA A 1 150 ? -29.598 -19.872 13.040 1.00 39.97 150 ALA A O 1
ATOM 1084 N N . SER A 1 151 ? -28.700 -21.779 13.822 1.00 31.06 151 SER A N 1
ATOM 1085 C CA . SER A 1 151 ? -29.852 -22.624 13.529 1.00 31.06 151 SER A CA 1
ATOM 1086 C C . SER A 1 151 ? -30.839 -22.473 14.686 1.00 31.06 151 SER A C 1
ATOM 1088 O O . SER A 1 151 ? -30.432 -22.688 15.828 1.00 31.06 151 SER A O 1
ATOM 1090 N N . PRO A 1 152 ? -32.102 -22.093 14.441 1.00 48.59 152 PRO A N 1
ATOM 1091 C CA . PRO A 1 152 ? -33.139 -22.297 15.433 1.00 48.59 152 PRO A CA 1
ATOM 1092 C C . PRO A 1 152 ? -33.467 -23.796 15.507 1.00 48.59 152 PRO A C 1
ATOM 1094 O O . PRO A 1 152 ? -33.367 -24.501 14.501 1.00 48.59 152 PRO A O 1
ATOM 1097 N N . SER A 1 153 ? -33.777 -24.222 16.733 1.00 44.09 153 SER A N 1
ATOM 1098 C CA . SER A 1 153 ? -34.036 -25.592 17.208 1.00 44.09 153 SER A CA 1
ATOM 1099 C C . SER A 1 153 ? -34.902 -26.468 16.306 1.00 44.09 153 SER A C 1
ATOM 1101 O O . SER A 1 153 ? -35.866 -25.936 15.712 1.00 44.09 153 SER A O 1
#

Secondary structure (DSSP, 8-state):
-HHHHHHHHHHHTEEEEEEETTEEEEEETTS-EEEEEE--PPPPSBT-EEEP-EEE-TTS-EEEPPTT--BEEEE-TTSEEEEEBSSSEEEEEEEEETTEEEE-S--EE--PPPSSTTHHHHHHHHHHHHHT-----PPP-------------

Foldseek 3Di:
DVVVVLVVVLVVQFDDWDDDDFKIFTAGPVRHTSDIDGHLDFDDLAPDKDWFQFDQDPVRDTDGDDPQFTWIWHAHPVQKIWTDLSFWTKIFGWDDDPFFIAGPGDIDIDPGDDPDPCSVVSSVVVNVVNNVGTGDDRDRPCPPCPDDPPDDD

Sequence (153 aa):
MAQEGDYLAALSSAASYLVAEDNLQIEDAGGKEILVFSALKPAPLAGTLWGFAGFVDANGTARSALAGTEITATFDEEGNLAGSSGCNNYSTTYEVSGDQMTISGPIASTMMMCPTPGVMEQEAEYLAALETVSSYVSRPSSSRCSMPRASPS

Solvent-accessible surface area (backbone atoms only — not comparable to full-atom values): 9122 Å² total; per-residue (Å²): 115,68,70,61,55,54,50,54,52,40,60,73,48,53,64,47,74,48,81,54,101,54,34,43,37,29,18,28,86,85,72,46,81,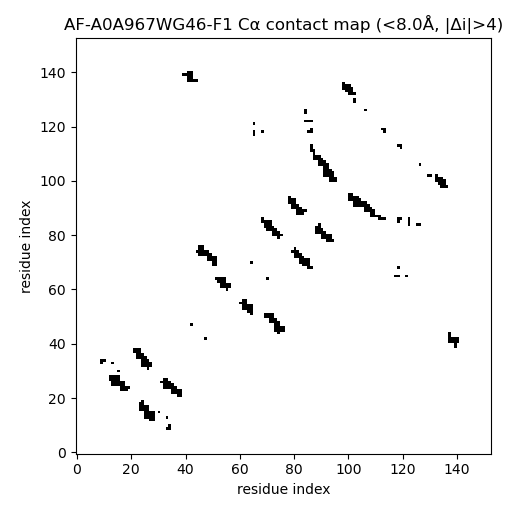65,45,78,44,72,62,76,63,48,56,60,68,47,81,33,83,41,71,62,68,54,52,64,47,100,85,69,50,76,42,65,56,59,89,94,47,66,32,36,43,32,31,43,91,87,32,40,35,39,35,29,50,44,66,29,49,36,39,33,30,42,47,75,61,90,57,32,33,41,61,79,43,74,76,47,64,55,91,64,85,66,92,57,86,63,47,70,56,52,30,52,53,49,57,56,49,51,73,66,42,58,59,61,79,67,64,46,80,75,70,73,82,75,69,80,79,82,74,80,134

Nearest PDB structures (foldseek):
  2jw1-assembly1_A  TM=7.033E-01  e=1.060E-01  Shigella flexneri
  8xl2-assembly1_C  TM=2.724E-01  e=5.206E-01  Homo sapiens
  8xl2-assembly1_B  TM=2.724E-01  e=5.206E-01  Homo sapiens
  8xl0-assembly1_F  TM=2.742E-01  e=8.204E-01  Homo sapiens
  6z3c-assembly1_BBB  TM=1.755E-01  e=2.156E+00  Mediterraneibacter gnavus

Mean predicted aligned error: 12.42 Å